Protein AF-A0A2V6Q5E8-F1 (afdb_monomer)

Sequence (120 aa):
MELREPVSELDARFCSEGAKPTRWAEARTTGCNALGEGLDVVIDGETVQVRDEARLRRIAAAYESKYGRDWRFGVGGGAFVHEGARKGAVALVYEVTPTKAFGFRKGGEFSQTRWRFQPR

Mean predicted aligned error: 7.48 Å

Radius of gyration: 17.92 Å; Cα contacts (8 Å, |Δi|>4): 222; chains: 1; bounding box: 37×36×44 Å

Nearest PDB structures (foldseek):
  9gvj-assembly1_A  TM=5.872E-01  e=9.200E+00  Homo sapiens

Structure (mmCIF, N/CA/C/O backbone):
data_AF-A0A2V6Q5E8-F1
#
_entry.id   AF-A0A2V6Q5E8-F1
#
loop_
_atom_site.group_PDB
_atom_site.id
_atom_site.type_symbol
_atom_site.label_atom_id
_atom_site.label_alt_id
_atom_site.label_comp_id
_atom_site.label_asym_id
_atom_site.label_entity_id
_atom_site.label_seq_id
_atom_site.pdbx_PDB_ins_code
_atom_site.Cartn_x
_atom_site.Cartn_y
_atom_site.Cartn_z
_atom_site.occupancy
_atom_site.B_iso_or_equiv
_atom_site.auth_seq_id
_atom_site.auth_comp_id
_atom_site.aut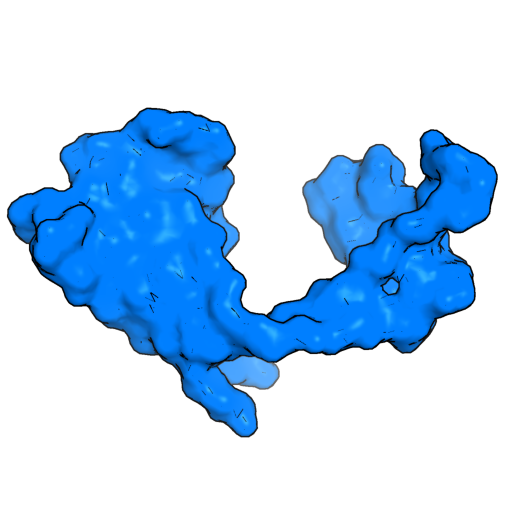h_asym_id
_atom_site.auth_atom_id
_atom_site.pdbx_PDB_model_num
ATOM 1 N N . MET A 1 1 ? 10.635 -13.037 10.677 1.00 42.53 1 MET A N 1
ATOM 2 C CA . MET A 1 1 ? 9.714 -13.507 9.621 1.00 42.53 1 MET A CA 1
ATOM 3 C C . MET A 1 1 ? 10.257 -12.992 8.300 1.00 42.53 1 MET A C 1
ATOM 5 O O . MET A 1 1 ? 10.219 -11.787 8.088 1.00 42.53 1 MET A O 1
ATOM 9 N N . GLU A 1 2 ? 10.859 -13.858 7.485 1.00 43.38 2 GLU A N 1
ATOM 10 C CA . GLU A 1 2 ? 11.426 -13.463 6.189 1.00 43.38 2 GLU A CA 1
ATOM 11 C C . GLU A 1 2 ? 10.312 -13.202 5.173 1.00 43.38 2 GLU A C 1
ATOM 13 O O . GLU A 1 2 ? 9.413 -14.019 4.978 1.00 43.38 2 GLU A O 1
ATOM 18 N N . LEU A 1 3 ? 10.365 -12.035 4.535 1.00 55.53 3 LEU A N 1
ATOM 19 C CA . LEU A 1 3 ? 9.553 -11.719 3.369 1.00 55.53 3 LEU A CA 1
ATOM 20 C C . LEU A 1 3 ? 10.184 -12.435 2.169 1.00 55.53 3 LEU A C 1
ATOM 22 O O . LEU A 1 3 ? 11.308 -12.106 1.796 1.00 55.53 3 LEU A O 1
ATOM 26 N N . ARG A 1 4 ? 9.484 -13.395 1.550 1.00 70.38 4 ARG A N 1
ATOM 27 C CA . ARG A 1 4 ? 9.896 -13.879 0.225 1.00 70.38 4 ARG A CA 1
ATOM 28 C C . ARG A 1 4 ? 9.674 -12.763 -0.788 1.00 70.38 4 ARG A C 1
ATOM 30 O O . ARG A 1 4 ? 8.550 -12.298 -0.970 1.00 70.38 4 ARG A O 1
ATOM 37 N N . GLU A 1 5 ? 10.758 -12.337 -1.423 1.00 78.19 5 GLU A N 1
ATOM 38 C CA . GLU A 1 5 ? 10.718 -11.353 -2.501 1.00 78.19 5 GLU A CA 1
ATOM 39 C C . GLU A 1 5 ? 9.951 -11.934 -3.707 1.00 78.19 5 GLU A C 1
ATOM 41 O O . GLU A 1 5 ? 10.132 -13.110 -4.045 1.00 78.19 5 GLU A O 1
ATOM 46 N N . PRO A 1 6 ? 9.071 -11.152 -4.356 1.00 83.56 6 PRO A N 1
ATOM 47 C CA . PRO A 1 6 ? 8.327 -11.625 -5.512 1.00 83.56 6 PRO A CA 1
ATOM 48 C C . PRO A 1 6 ? 9.238 -11.780 -6.737 1.00 83.56 6 PRO A C 1
ATOM 50 O O . PRO A 1 6 ? 10.218 -11.052 -6.923 1.00 83.56 6 PRO A O 1
ATOM 53 N N . VAL A 1 7 ? 8.876 -12.704 -7.628 1.00 86.50 7 VAL A N 1
ATOM 54 C CA . VAL A 1 7 ? 9.617 -12.932 -8.880 1.00 86.50 7 VAL A CA 1
ATOM 55 C C . VAL A 1 7 ? 9.393 -11.750 -9.816 1.00 86.50 7 VAL A C 1
ATOM 57 O O . VAL A 1 7 ? 8.244 -11.411 -10.080 1.00 86.50 7 VAL A O 1
ATOM 60 N N . SER A 1 8 ? 10.475 -11.142 -10.311 1.00 86.94 8 SER A N 1
ATOM 61 C CA . SER A 1 8 ? 10.440 -9.998 -11.236 1.00 86.94 8 SER A CA 1
ATOM 62 C C . SER A 1 8 ? 10.594 -10.474 -12.681 1.00 86.94 8 SER A C 1
ATOM 64 O O . SER A 1 8 ? 11.571 -11.145 -13.003 1.00 86.94 8 SER A O 1
ATOM 66 N N . GLU A 1 9 ? 9.664 -10.107 -13.556 1.00 88.31 9 GLU A N 1
ATOM 67 C CA . GLU A 1 9 ? 9.668 -10.478 -14.975 1.00 88.31 9 GLU A CA 1
ATOM 68 C C . GLU A 1 9 ? 9.445 -9.258 -15.861 1.00 88.31 9 GLU A C 1
ATOM 70 O O . GLU A 1 9 ? 8.604 -8.416 -15.558 1.00 88.31 9 GLU A O 1
ATOM 75 N N . LEU A 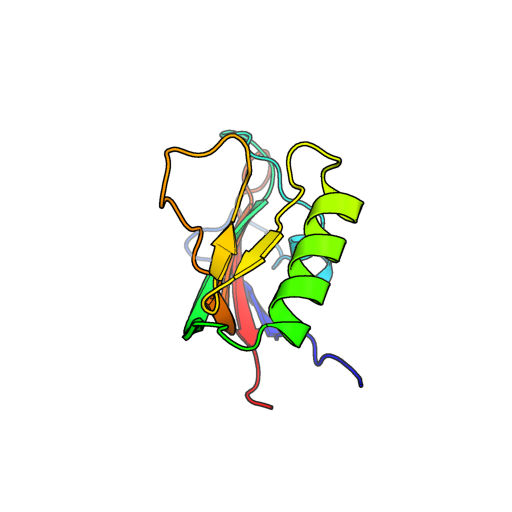1 10 ? 10.173 -9.173 -16.970 1.00 90.25 10 LEU A N 1
ATOM 76 C CA . LEU A 1 10 ? 10.031 -8.100 -17.951 1.00 90.25 10 LEU A CA 1
ATOM 77 C C . LEU A 1 10 ? 8.969 -8.470 -18.995 1.00 90.25 10 LEU A C 1
ATOM 79 O O . LEU A 1 10 ? 8.971 -9.597 -19.491 1.00 90.25 10 LEU A O 1
ATOM 83 N N . ASP A 1 11 ? 8.112 -7.523 -19.379 1.00 85.94 11 ASP A N 1
ATOM 84 C CA . ASP A 1 11 ? 7.283 -7.658 -20.584 1.00 85.94 11 ASP A CA 1
ATOM 85 C C . ASP A 1 11 ? 7.941 -6.924 -21.759 1.00 85.94 11 ASP A C 1
ATOM 87 O O . ASP A 1 11 ? 7.735 -5.728 -21.968 1.00 85.94 11 ASP A O 1
ATOM 91 N N . ALA A 1 12 ? 8.760 -7.648 -22.528 1.00 83.12 12 ALA A N 1
ATOM 92 C CA . ALA A 1 12 ? 9.588 -7.077 -23.592 1.00 83.12 12 ALA A CA 1
ATOM 93 C C . ALA A 1 12 ? 8.795 -6.332 -24.686 1.00 83.12 12 ALA A C 1
ATOM 95 O O . ALA A 1 12 ? 9.363 -5.489 -25.371 1.00 83.12 12 ALA A O 1
ATOM 96 N N .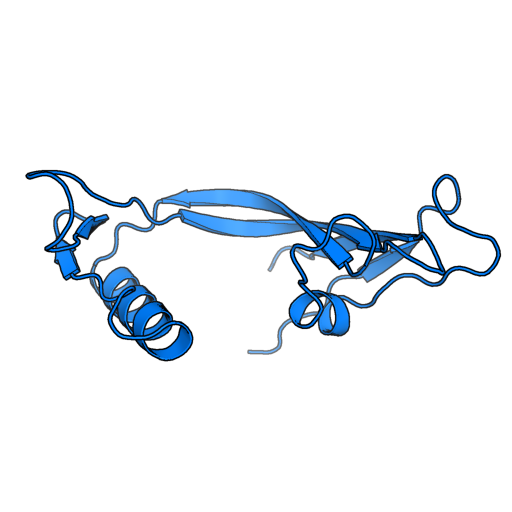 ARG A 1 13 ? 7.486 -6.590 -24.835 1.00 86.06 13 ARG A N 1
ATOM 97 C CA . ARG A 1 13 ? 6.630 -5.921 -25.835 1.00 86.06 13 ARG A CA 1
ATOM 98 C C . ARG A 1 13 ? 6.459 -4.424 -25.576 1.00 86.06 13 ARG A C 1
ATOM 100 O O . ARG A 1 13 ? 6.136 -3.686 -26.499 1.00 86.06 13 ARG A O 1
ATOM 107 N N . PHE A 1 14 ? 6.646 -3.999 -24.328 1.00 80.06 14 PHE A N 1
ATOM 108 C CA . PHE A 1 14 ? 6.439 -2.623 -23.870 1.00 80.06 14 PHE A CA 1
ATOM 109 C C . PHE A 1 14 ? 7.721 -1.986 -23.325 1.00 80.06 14 PHE A C 1
ATOM 111 O O . PHE A 1 14 ? 7.660 -1.012 -22.576 1.00 80.06 14 PHE A O 1
ATOM 118 N N . CYS A 1 15 ? 8.883 -2.556 -23.644 1.00 83.19 15 CYS A N 1
ATOM 119 C CA . CYS A 1 15 ? 10.159 -2.111 -23.102 1.00 83.19 15 CYS A CA 1
ATOM 120 C C . CYS A 1 15 ? 11.082 -1.577 -24.195 1.00 83.19 15 CYS A C 1
ATOM 122 O O . CYS A 1 15 ? 11.072 -2.067 -25.323 1.00 83.19 15 CYS A O 1
ATOM 124 N N . SER A 1 16 ? 11.923 -0.613 -23.826 1.00 85.31 16 SER A N 1
ATOM 125 C CA . SER A 1 16 ? 13.083 -0.220 -24.622 1.00 85.31 16 SER A CA 1
ATOM 126 C C . SER A 1 16 ? 14.030 -1.409 -24.832 1.00 85.31 16 SER A C 1
ATOM 128 O O . SER A 1 16 ? 14.092 -2.335 -24.016 1.00 85.31 16 SER A O 1
ATOM 130 N N . GLU A 1 17 ? 14.792 -1.376 -25.924 1.00 86.25 17 GLU A N 1
ATOM 131 C CA . GLU A 1 17 ? 15.802 -2.394 -26.210 1.00 86.25 17 GLU A CA 1
ATOM 132 C C . GLU A 1 17 ? 16.828 -2.482 -25.065 1.00 86.25 17 GLU A C 1
ATOM 134 O O . GLU A 1 17 ? 17.295 -1.467 -24.554 1.00 86.25 17 GLU A O 1
ATOM 139 N N . GLY A 1 18 ? 17.144 -3.702 -24.619 1.00 85.69 18 GLY A N 1
ATOM 140 C CA . GLY A 1 18 ? 18.091 -3.941 -23.520 1.00 85.69 18 GLY A CA 1
ATOM 141 C C . GLY A 1 18 ? 17.551 -3.701 -22.101 1.00 85.69 18 GLY A C 1
ATOM 142 O O . GLY A 1 18 ? 18.298 -3.896 -21.137 1.00 85.69 18 GLY A O 1
ATOM 143 N N . ALA A 1 19 ? 16.274 -3.333 -21.943 1.00 86.69 19 ALA A N 1
ATOM 144 C CA . ALA A 1 19 ? 15.675 -3.088 -20.634 1.00 86.69 19 ALA A CA 1
ATOM 145 C C . ALA A 1 19 ? 15.763 -4.306 -19.696 1.00 86.69 19 ALA A C 1
ATOM 147 O O . ALA A 1 19 ? 15.644 -5.462 -20.107 1.00 86.69 19 ALA A O 1
ATOM 148 N N . LYS A 1 20 ? 15.916 -4.036 -18.395 1.00 86.69 20 LYS A N 1
ATOM 149 C CA . LYS A 1 20 ? 15.942 -5.052 -17.331 1.00 86.69 20 LYS A CA 1
ATOM 150 C C . LYS A 1 20 ? 14.716 -4.923 -16.421 1.00 86.69 20 LYS A C 1
ATOM 152 O O . LYS A 1 20 ? 14.241 -3.804 -16.204 1.00 86.69 20 LYS A O 1
ATOM 157 N N . PRO A 1 21 ? 14.199 -6.035 -15.862 1.00 85.06 21 PRO A N 1
ATOM 158 C CA . PRO A 1 21 ? 13.111 -5.963 -14.896 1.00 85.06 21 PRO A CA 1
ATOM 159 C C . PRO A 1 21 ? 13.589 -5.240 -13.633 1.00 85.06 21 PRO A C 1
ATOM 161 O O . PRO A 1 21 ? 14.674 -5.519 -13.121 1.00 85.06 21 PRO A O 1
ATOM 164 N N . THR A 1 22 ? 12.768 -4.328 -13.118 1.00 82.12 22 THR A N 1
ATOM 165 C CA . THR A 1 22 ? 13.042 -3.648 -11.846 1.00 82.12 22 THR A CA 1
ATOM 166 C C . THR A 1 22 ? 12.819 -4.632 -10.699 1.00 82.12 22 THR A C 1
ATOM 168 O O . THR A 1 22 ? 11.827 -5.360 -10.678 1.00 82.12 22 THR A O 1
ATOM 171 N N . ARG A 1 23 ? 13.722 -4.697 -9.721 1.00 84.31 23 ARG A N 1
ATOM 172 C CA . ARG A 1 23 ? 13.510 -5.589 -8.569 1.00 84.31 23 ARG A CA 1
ATOM 173 C C . ARG A 1 23 ? 12.478 -4.996 -7.617 1.00 84.31 23 ARG A C 1
ATOM 175 O O . ARG A 1 23 ? 12.383 -3.780 -7.470 1.00 84.31 23 ARG A O 1
ATOM 182 N N . TRP A 1 24 ? 11.747 -5.846 -6.899 1.00 81.69 24 TRP A N 1
ATOM 183 C CA . TRP A 1 24 ? 10.754 -5.379 -5.925 1.00 81.69 24 TRP A CA 1
ATOM 184 C C . TRP A 1 24 ? 11.360 -4.496 -4.826 1.00 81.69 24 TRP A C 1
ATOM 186 O O . TRP A 1 24 ? 10.785 -3.471 -4.463 1.00 81.69 24 TRP A O 1
ATOM 196 N N . ALA A 1 25 ? 12.561 -4.827 -4.344 1.00 80.44 25 ALA A N 1
ATOM 197 C CA . ALA A 1 25 ? 13.276 -3.993 -3.382 1.00 80.44 25 ALA A CA 1
ATOM 198 C C . ALA A 1 25 ? 13.527 -2.557 -3.879 1.00 80.44 25 ALA A C 1
ATOM 200 O O . ALA A 1 25 ? 13.361 -1.623 -3.100 1.00 80.44 25 ALA A O 1
ATOM 201 N N . GLU A 1 26 ? 13.855 -2.386 -5.161 1.00 74.12 26 GLU A N 1
ATOM 202 C CA . GLU A 1 26 ? 14.068 -1.079 -5.798 1.00 74.12 26 GLU A CA 1
ATOM 203 C C . GLU A 1 26 ? 12.741 -0.346 -6.030 1.00 74.12 26 GLU A C 1
ATOM 205 O O . GLU A 1 26 ? 12.648 0.870 -5.865 1.00 74.12 26 GLU A O 1
ATOM 210 N N . ALA A 1 27 ? 11.678 -1.080 -6.368 1.00 74.69 27 ALA A N 1
ATOM 211 C CA . ALA A 1 27 ? 10.363 -0.492 -6.597 1.00 74.69 27 ALA A CA 1
ATOM 212 C C . ALA A 1 27 ? 9.787 0.185 -5.342 1.00 74.69 27 ALA A C 1
ATOM 214 O O . ALA A 1 27 ? 9.134 1.222 -5.430 1.00 74.69 27 ALA A O 1
ATOM 215 N N . ARG A 1 28 ? 10.076 -0.358 -4.154 1.00 74.38 28 ARG A N 1
ATOM 216 C CA . ARG A 1 28 ? 9.593 0.185 -2.873 1.00 74.38 28 ARG A CA 1
ATOM 217 C C . ARG A 1 28 ? 10.159 1.562 -2.515 1.00 74.38 28 ARG A C 1
ATOM 219 O O . ARG A 1 28 ? 9.607 2.215 -1.633 1.00 74.38 28 ARG A O 1
ATOM 226 N N . THR A 1 29 ? 11.253 1.986 -3.144 1.00 67.31 29 THR A N 1
ATOM 227 C CA . THR A 1 29 ? 11.998 3.195 -2.758 1.00 67.31 29 THR A CA 1
ATOM 228 C C . THR A 1 29 ? 12.037 4.272 -3.843 1.00 67.31 29 THR A C 1
ATOM 230 O O . THR A 1 29 ? 12.567 5.349 -3.592 1.00 67.31 29 THR A O 1
ATOM 233 N N . THR A 1 30 ? 11.470 4.019 -5.027 1.00 60.69 30 THR A N 1
ATOM 234 C CA . THR A 1 30 ? 11.661 4.852 -6.234 1.00 60.69 30 THR A CA 1
ATOM 235 C C . THR A 1 30 ? 10.425 5.649 -6.672 1.00 60.69 30 THR A C 1
ATOM 237 O O . THR A 1 30 ? 10.416 6.219 -7.762 1.00 60.69 30 THR A O 1
ATOM 240 N N . GLY A 1 31 ? 9.387 5.726 -5.832 1.00 56.75 31 GLY A N 1
ATOM 241 C CA . GLY A 1 31 ? 8.160 6.461 -6.150 1.00 56.75 31 GLY A CA 1
ATOM 242 C C . GLY A 1 31 ? 8.386 7.974 -6.248 1.00 56.75 31 GLY A C 1
ATOM 243 O O . GLY A 1 31 ? 8.662 8.625 -5.243 1.00 56.75 31 GLY A O 1
ATOM 244 N N . CYS A 1 32 ? 8.222 8.531 -7.449 1.00 63.59 32 CYS A N 1
ATOM 245 C CA . CYS A 1 32 ? 8.140 9.967 -7.720 1.00 63.59 32 CYS A CA 1
ATOM 246 C C . CYS A 1 32 ? 6.850 10.228 -8.513 1.00 63.59 32 CYS A C 1
ATOM 248 O O . CYS A 1 32 ? 6.590 9.531 -9.489 1.00 63.59 32 CYS A O 1
ATOM 250 N N . ASN A 1 33 ? 6.054 11.233 -8.130 1.00 60.25 33 ASN A N 1
ATOM 251 C CA . ASN A 1 33 ? 4.796 11.579 -8.817 1.00 60.25 33 ASN A CA 1
ATOM 252 C C . ASN A 1 33 ? 5.014 12.385 -10.117 1.00 60.25 33 ASN A C 1
ATOM 254 O O . ASN A 1 33 ? 4.083 13.009 -10.627 1.00 60.25 33 ASN A O 1
ATOM 258 N N . ALA A 1 34 ? 6.241 12.428 -10.641 1.00 73.94 34 ALA A N 1
ATOM 259 C CA . ALA A 1 34 ? 6.545 13.113 -11.887 1.00 73.94 34 ALA A CA 1
ATOM 260 C C . ALA A 1 34 ? 5.992 12.334 -13.093 1.00 73.94 34 ALA A C 1
ATOM 262 O O . ALA A 1 34 ? 6.070 11.106 -13.175 1.00 73.94 34 ALA A O 1
ATOM 263 N N . LEU A 1 35 ? 5.437 13.061 -14.066 1.00 64.25 35 LEU A N 1
ATOM 264 C CA . LEU A 1 35 ? 4.857 12.443 -15.261 1.00 64.25 35 LEU A CA 1
ATOM 265 C 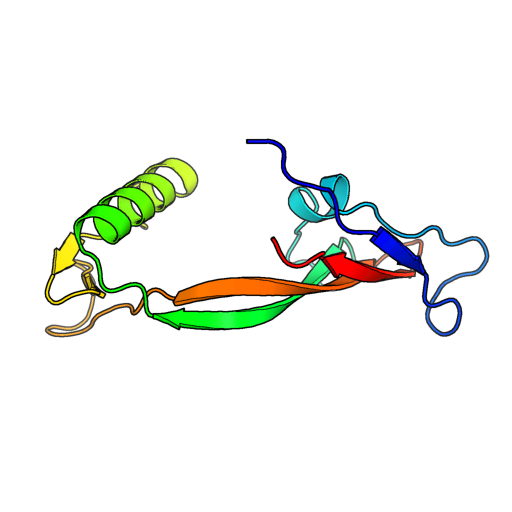C . LEU A 1 35 ? 5.933 11.858 -16.195 1.00 64.25 35 LEU A C 1
ATOM 267 O O . LEU A 1 35 ? 5.691 10.837 -16.828 1.00 64.25 35 LEU A O 1
ATOM 271 N N . GLY A 1 36 ? 7.109 12.490 -16.281 1.00 78.81 36 GLY A N 1
ATOM 272 C CA . GLY A 1 36 ? 8.154 12.148 -17.257 1.00 78.81 36 GLY A CA 1
ATOM 273 C C . GLY A 1 36 ? 9.268 11.224 -16.758 1.00 78.81 36 GLY A C 1
ATOM 274 O O . GLY A 1 36 ? 10.102 10.811 -17.557 1.00 78.81 36 GLY A O 1
ATOM 275 N N . GLU A 1 37 ? 9.310 10.896 -15.468 1.00 82.31 37 GLU A N 1
ATOM 276 C CA . GLU A 1 37 ? 10.413 10.147 -14.858 1.00 82.31 37 GLU A CA 1
ATOM 277 C C . GLU A 1 37 ? 9.939 9.288 -13.680 1.00 82.31 37 GLU A C 1
ATOM 279 O O . GLU A 1 37 ? 8.812 9.422 -13.203 1.00 82.31 37 GLU A O 1
ATOM 284 N N . GLY A 1 38 ? 10.812 8.401 -13.206 1.00 85.00 38 GLY A N 1
ATOM 285 C CA . GLY A 1 38 ? 10.559 7.569 -12.032 1.00 85.00 38 GLY A CA 1
ATOM 286 C C . GLY A 1 38 ? 9.880 6.241 -12.359 1.00 85.00 38 GLY A C 1
ATOM 287 O O . GLY A 1 38 ? 9.929 5.747 -13.488 1.00 85.00 38 GLY A O 1
ATOM 288 N N . LEU A 1 39 ? 9.294 5.627 -11.332 1.00 87.44 39 LEU A N 1
ATOM 289 C CA . LEU A 1 39 ? 8.638 4.328 -11.417 1.00 87.44 39 LEU A CA 1
ATOM 290 C C . LEU A 1 39 ? 7.233 4.418 -10.824 1.00 87.44 39 LEU A C 1
ATOM 292 O O . LEU A 1 39 ? 7.082 4.662 -9.627 1.00 87.44 39 LEU A O 1
ATOM 296 N N . ASP A 1 40 ? 6.226 4.137 -11.647 1.00 88.38 40 ASP A N 1
ATOM 297 C CA . ASP A 1 40 ? 4.865 3.925 -11.158 1.00 88.38 40 ASP A CA 1
ATOM 298 C C . ASP A 1 40 ? 4.682 2.450 -10.805 1.00 88.38 40 ASP A C 1
ATOM 300 O O . ASP A 1 40 ? 5.063 1.570 -11.581 1.00 88.38 40 ASP A O 1
ATOM 304 N N . VAL A 1 41 ? 4.082 2.171 -9.647 1.00 89.25 41 VAL A N 1
ATOM 305 C CA . VAL A 1 41 ? 3.813 0.805 -9.182 1.00 89.25 41 VAL A CA 1
ATOM 306 C C . VAL A 1 41 ? 2.315 0.608 -8.980 1.00 89.25 41 VAL A C 1
ATOM 308 O O . VAL A 1 41 ? 1.675 1.351 -8.239 1.00 89.25 41 VAL A O 1
ATOM 311 N N . VAL A 1 42 ? 1.768 -0.436 -9.600 1.00 90.62 42 VAL A N 1
ATOM 312 C CA . VAL A 1 42 ? 0.395 -0.913 -9.397 1.00 90.62 42 VAL A CA 1
ATOM 313 C C . VAL A 1 42 ? 0.452 -2.216 -8.614 1.00 90.62 42 VAL A C 1
ATOM 315 O O . VAL A 1 42 ? 1.181 -3.124 -9.003 1.00 90.62 42 VAL A O 1
ATOM 318 N N . ILE A 1 43 ? -0.320 -2.331 -7.534 1.00 91.31 43 ILE A N 1
ATOM 319 C CA . ILE A 1 43 ? -0.428 -3.552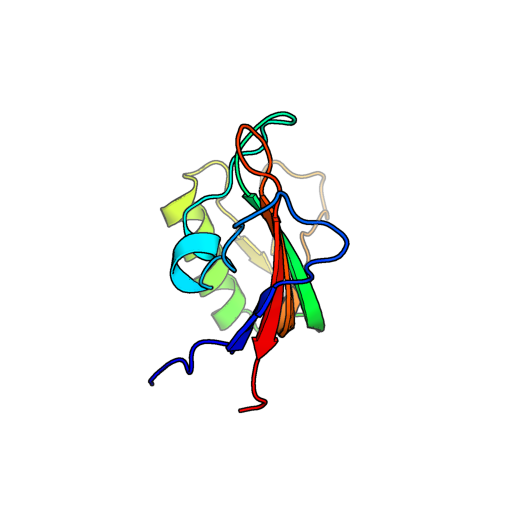 -6.725 1.00 91.31 43 ILE A CA 1
ATOM 320 C C . ILE A 1 43 ? -1.846 -4.106 -6.862 1.00 91.31 43 ILE A C 1
ATOM 322 O O . ILE A 1 43 ? -2.815 -3.373 -6.695 1.00 91.31 43 ILE A O 1
ATOM 326 N N . ASP A 1 44 ? -1.941 -5.400 -7.150 1.00 92.12 44 ASP A N 1
ATOM 327 C CA . ASP A 1 44 ? -3.176 -6.168 -7.297 1.00 92.12 44 ASP A CA 1
ATOM 328 C C . ASP A 1 44 ? -3.218 -7.278 -6.232 1.00 92.12 44 ASP A C 1
ATOM 330 O O . ASP A 1 44 ? -2.228 -7.983 -5.987 1.00 92.12 44 ASP A O 1
ATOM 334 N N . GLY A 1 45 ? -4.354 -7.412 -5.554 1.00 91.81 45 GLY A N 1
ATOM 335 C CA . GLY A 1 45 ? -4.496 -8.264 -4.383 1.00 91.81 45 GLY A CA 1
ATOM 336 C C . GLY A 1 45 ? -5.880 -8.211 -3.750 1.00 91.81 45 GLY A C 1
ATOM 337 O O . GLY A 1 45 ? -6.664 -7.295 -3.995 1.00 91.81 45 GLY A O 1
ATOM 338 N N . GLU A 1 46 ? -6.165 -9.199 -2.905 1.00 93.44 46 GLU A N 1
ATOM 339 C CA . GLU A 1 46 ? -7.383 -9.210 -2.098 1.00 93.44 46 GLU A CA 1
ATOM 340 C C . GLU A 1 46 ? -7.349 -8.063 -1.087 1.00 93.44 46 GLU A C 1
ATOM 342 O O . GLU A 1 46 ? -6.298 -7.767 -0.513 1.00 93.44 46 GLU A O 1
ATOM 347 N N . THR A 1 47 ? -8.498 -7.423 -0.862 1.00 93.12 47 THR A N 1
ATOM 348 C CA . THR A 1 47 ? -8.610 -6.295 0.065 1.00 93.12 47 THR A CA 1
ATOM 349 C C . THR A 1 47 ? -9.604 -6.589 1.175 1.00 93.12 47 THR A C 1
ATOM 351 O O . THR A 1 47 ? -10.726 -7.021 0.923 1.00 93.12 47 THR A O 1
ATOM 354 N N . VAL A 1 48 ? -9.198 -6.333 2.418 1.00 95.94 48 VAL A N 1
ATOM 355 C CA . VAL A 1 48 ? -10.045 -6.513 3.602 1.00 95.94 48 VAL A CA 1
ATOM 356 C C . VAL A 1 48 ? -10.025 -5.235 4.424 1.00 95.94 48 VAL A C 1
ATOM 358 O O . VAL A 1 48 ? -8.969 -4.642 4.656 1.00 95.94 48 VAL A O 1
ATOM 361 N N . GLN A 1 49 ? -11.197 -4.793 4.879 1.00 97.50 49 GLN A N 1
ATOM 362 C CA . GLN A 1 49 ? -11.276 -3.637 5.762 1.00 97.50 49 GLN A CA 1
ATOM 363 C C . GLN A 1 49 ? -10.675 -3.979 7.131 1.00 97.50 49 GLN A C 1
ATOM 365 O O . GLN A 1 49 ? -11.122 -4.898 7.818 1.00 97.50 49 GLN A O 1
ATOM 370 N N . VAL A 1 50 ? -9.707 -3.181 7.573 1.00 97.94 50 VAL A N 1
ATOM 371 C CA . VAL A 1 50 ? -9.162 -3.263 8.924 1.00 97.94 50 VAL A CA 1
ATOM 372 C C . VAL A 1 50 ? -10.091 -2.512 9.870 1.00 97.94 50 VAL A C 1
ATOM 374 O O . VAL A 1 50 ? -10.218 -1.294 9.787 1.00 97.94 50 VAL A O 1
ATOM 377 N N . ARG A 1 51 ? -10.731 -3.246 10.784 1.00 98.00 51 ARG A N 1
ATOM 378 C CA . ARG A 1 51 ? -11.630 -2.679 11.806 1.00 98.00 51 ARG A CA 1
ATOM 379 C C . ARG A 1 51 ? -11.116 -2.838 13.237 1.00 98.00 51 ARG A C 1
ATOM 381 O O . ARG A 1 51 ? -11.630 -2.183 14.136 1.00 98.00 51 ARG A O 1
ATOM 388 N N . ASP A 1 52 ? -10.109 -3.690 13.448 1.00 98.31 52 ASP A N 1
ATOM 389 C CA . ASP A 1 52 ? -9.481 -3.890 14.756 1.00 98.31 52 ASP A CA 1
ATOM 390 C C . ASP A 1 52 ? -8.819 -2.595 15.240 1.00 98.31 52 ASP A C 1
ATOM 392 O O . ASP A 1 52 ? -7.854 -2.109 14.644 1.00 98.31 52 ASP A O 1
ATOM 396 N N . GLU A 1 53 ? -9.327 -2.024 16.331 1.00 98.25 53 GLU A N 1
ATOM 397 C CA . GLU A 1 53 ? -8.879 -0.707 16.773 1.00 98.25 53 GLU A CA 1
ATOM 398 C C . GLU A 1 53 ? -7.435 -0.705 17.281 1.00 98.25 53 GLU A C 1
ATOM 400 O O . GLU A 1 53 ? -6.734 0.298 17.147 1.00 98.25 53 GLU A O 1
ATOM 405 N N . ALA A 1 54 ? -6.953 -1.814 17.851 1.00 98.31 54 ALA A N 1
ATOM 406 C CA . ALA A 1 54 ? -5.562 -1.915 18.282 1.00 98.31 54 ALA A CA 1
ATOM 407 C C . ALA A 1 54 ? -4.610 -1.846 17.078 1.00 98.31 54 ALA A C 1
ATOM 409 O O . ALA A 1 54 ? -3.602 -1.134 17.112 1.00 98.31 54 ALA A O 1
ATOM 410 N N . ARG A 1 55 ? -4.943 -2.540 15.987 1.00 98.31 55 ARG A N 1
ATOM 411 C CA . ARG A 1 55 ? -4.223 -2.475 14.716 1.00 98.31 55 ARG A CA 1
ATOM 412 C C . ARG A 1 55 ? -4.331 -1.100 14.072 1.00 98.31 55 ARG A C 1
ATOM 414 O O . ARG A 1 55 ? -3.308 -0.578 13.638 1.00 98.31 55 ARG A O 1
ATOM 421 N N . LEU A 1 56 ? -5.514 -0.491 14.068 1.00 98.56 56 LEU A N 1
ATOM 422 C CA . LEU A 1 56 ? -5.707 0.868 13.560 1.00 98.56 56 LEU A CA 1
ATOM 423 C C . LEU A 1 56 ? -4.829 1.880 14.306 1.00 98.56 56 LEU A C 1
ATOM 425 O O . LEU A 1 56 ? -4.146 2.666 13.658 1.00 98.56 56 LEU A O 1
ATOM 429 N N . ARG A 1 57 ? -4.740 1.815 15.642 1.00 98.44 57 ARG A N 1
ATOM 430 C CA . ARG A 1 57 ? -3.862 2.712 16.422 1.00 98.44 57 ARG A CA 1
ATOM 431 C C . ARG A 1 57 ? -2.390 2.570 16.029 1.00 98.44 57 ARG A C 1
ATOM 433 O O . ARG A 1 57 ? -1.693 3.574 15.914 1.00 98.44 57 ARG A O 1
ATOM 440 N N . ARG A 1 58 ? -1.920 1.344 15.758 1.00 98.38 58 ARG A N 1
ATOM 441 C CA . ARG A 1 58 ? -0.551 1.116 15.256 1.00 98.38 58 ARG A CA 1
ATOM 442 C C . ARG A 1 58 ? -0.334 1.723 13.869 1.00 98.38 58 ARG A C 1
ATOM 444 O O . ARG A 1 58 ? 0.712 2.316 13.630 1.00 98.38 58 ARG A O 1
ATOM 451 N N . ILE A 1 59 ? -1.308 1.594 12.966 1.00 97.94 59 ILE A N 1
ATOM 452 C CA . ILE A 1 59 ? -1.224 2.171 11.615 1.00 97.94 59 ILE A CA 1
ATOM 453 C C . ILE A 1 59 ? -1.251 3.706 11.684 1.00 97.94 59 ILE A C 1
ATOM 455 O O . ILE A 1 59 ? -0.438 4.348 11.026 1.00 97.94 59 ILE A O 1
ATOM 459 N N . ALA A 1 60 ? -2.119 4.292 12.515 1.00 97.44 60 ALA A N 1
ATOM 460 C CA . ALA A 1 60 ? -2.194 5.739 12.717 1.00 97.44 60 ALA A CA 1
ATOM 461 C C . ALA A 1 60 ? -0.863 6.306 13.239 1.00 97.44 60 ALA A C 1
ATOM 463 O O . ALA A 1 60 ? -0.354 7.282 12.692 1.00 97.44 60 ALA A O 1
ATOM 464 N N . ALA A 1 61 ? -0.246 5.640 14.222 1.00 97.69 61 ALA A N 1
ATOM 465 C CA . ALA A 1 61 ? 1.075 6.017 14.722 1.00 97.69 61 ALA A CA 1
ATOM 466 C C . ALA A 1 61 ? 2.164 5.926 13.636 1.00 97.69 61 ALA A C 1
ATOM 468 O O . ALA A 1 61 ? 3.032 6.792 13.554 1.00 97.69 61 ALA A O 1
ATOM 469 N N . ALA A 1 62 ? 2.112 4.907 12.770 1.00 97.50 62 ALA A N 1
ATOM 470 C CA . ALA A 1 62 ? 3.048 4.780 11.653 1.00 97.50 62 ALA A CA 1
ATOM 471 C C . ALA A 1 62 ? 2.873 5.897 10.608 1.00 97.50 62 ALA A C 1
ATOM 473 O O . ALA A 1 62 ? 3.862 6.373 10.052 1.00 97.50 62 ALA A O 1
ATOM 474 N N . TYR A 1 63 ? 1.636 6.333 10.353 1.00 95.69 63 TYR A N 1
ATOM 475 C CA . TYR A 1 63 ? 1.341 7.451 9.454 1.00 95.69 63 TYR A CA 1
ATOM 476 C C . TYR A 1 63 ? 1.883 8.768 10.011 1.00 95.69 63 TYR A C 1
ATOM 478 O O . TYR A 1 63 ? 2.631 9.450 9.313 1.00 95.69 63 TYR A O 1
ATOM 486 N N . GLU A 1 64 ? 1.583 9.084 11.274 1.00 95.75 64 GLU A N 1
ATOM 487 C CA . GLU A 1 64 ? 2.096 10.290 11.935 1.00 95.75 64 GLU A CA 1
ATOM 488 C C . GLU A 1 64 ? 3.631 10.283 11.997 1.00 95.75 64 GLU A C 1
ATOM 490 O O . GLU A 1 64 ? 4.269 11.285 11.683 1.00 95.75 64 GLU A O 1
ATOM 495 N N . SER A 1 65 ? 4.249 9.138 12.310 1.00 96.38 65 SER A N 1
ATOM 496 C CA . SER A 1 65 ? 5.712 9.013 12.321 1.00 96.38 65 SER A CA 1
ATOM 497 C C . SER A 1 65 ? 6.346 9.243 10.949 1.00 96.38 65 SER A C 1
ATOM 499 O O . SER A 1 65 ? 7.485 9.703 10.889 1.00 96.38 65 SER A O 1
ATOM 501 N N . LYS A 1 66 ? 5.663 8.878 9.857 1.00 92.81 66 LYS A N 1
ATOM 502 C CA . LYS A 1 66 ? 6.204 8.988 8.497 1.00 92.81 66 LYS A CA 1
ATOM 503 C C . LYS A 1 66 ? 5.957 10.361 7.877 1.00 92.81 66 LYS A C 1
ATOM 505 O O . LYS A 1 66 ? 6.827 10.867 7.175 1.00 92.81 66 LYS A O 1
ATOM 510 N N . TYR A 1 67 ? 4.775 10.929 8.093 1.00 92.50 67 TYR A N 1
ATOM 511 C CA . TYR A 1 67 ? 4.304 12.113 7.371 1.00 92.50 67 TYR A CA 1
ATOM 512 C C . TYR A 1 67 ? 4.081 13.339 8.267 1.00 92.50 67 TYR A C 1
ATOM 514 O O . TYR A 1 67 ? 3.783 14.416 7.759 1.00 92.50 67 TYR A O 1
ATOM 522 N N . GLY A 1 68 ? 4.248 13.204 9.583 1.00 93.62 68 GLY A N 1
ATOM 523 C CA . GLY A 1 68 ? 4.095 14.290 10.545 1.00 93.62 68 GLY A CA 1
ATOM 524 C C . GLY A 1 68 ? 2.666 14.467 11.065 1.00 93.62 68 GLY A C 1
ATOM 525 O O . GLY A 1 68 ? 1.765 13.669 10.800 1.00 93.62 68 GLY A O 1
ATOM 526 N N . ARG A 1 69 ? 2.472 15.540 11.842 1.00 93.44 69 ARG A N 1
ATOM 527 C CA . ARG A 1 69 ? 1.247 15.791 12.624 1.00 93.44 69 ARG A CA 1
ATOM 528 C C . ARG A 1 69 ? -0.014 15.976 11.782 1.00 93.44 69 ARG A C 1
ATOM 530 O O . ARG A 1 69 ? -1.092 15.657 12.269 1.00 93.44 69 ARG A O 1
ATOM 537 N N . ASP A 1 70 ? 0.116 16.422 10.535 1.00 90.56 70 ASP A N 1
ATOM 538 C CA . ASP A 1 70 ? -1.021 16.568 9.613 1.00 90.56 70 ASP A CA 1
ATOM 539 C C . ASP A 1 70 ? -1.653 15.216 9.234 1.00 90.56 70 ASP A C 1
ATOM 541 O O . ASP A 1 70 ? -2.776 15.164 8.744 1.00 90.56 70 ASP A O 1
ATOM 545 N N . TRP A 1 71 ? -0.948 14.107 9.488 1.00 93.00 71 TRP A N 1
ATOM 546 C CA . TRP A 1 71 ? -1.424 12.736 9.282 1.00 93.00 71 TRP A CA 1
ATOM 547 C C . TRP A 1 71 ? -1.756 12.018 10.599 1.00 93.00 71 TRP A C 1
ATOM 549 O O . TRP A 1 71 ? -1.780 10.785 10.659 1.00 93.00 71 TRP A O 1
ATOM 559 N N . ARG A 1 72 ? -2.015 12.776 11.670 1.00 94.88 72 ARG A N 1
ATOM 560 C CA . ARG A 1 72 ? -2.429 12.235 12.966 1.00 94.88 72 ARG A CA 1
ATOM 561 C C . ARG A 1 72 ? -3.906 11.849 12.948 1.00 94.88 72 ARG A C 1
ATOM 563 O O . ARG A 1 72 ? -4.785 12.704 12.916 1.00 94.88 72 ARG A O 1
ATOM 570 N N . PHE A 1 73 ? -4.183 10.554 13.063 1.00 96.38 73 PHE A N 1
ATOM 571 C CA . PHE A 1 73 ? -5.545 10.034 13.181 1.00 96.38 73 PHE A CA 1
ATOM 572 C C . PHE A 1 73 ? -5.838 9.530 14.593 1.00 96.38 73 PHE A C 1
ATOM 574 O O . PHE A 1 73 ? -5.043 8.809 15.198 1.00 96.38 73 PHE A O 1
ATOM 581 N N . GLY A 1 74 ? -7.026 9.857 15.093 1.00 96.56 74 GLY A N 1
ATOM 582 C CA . GLY A 1 74 ? -7.669 9.082 16.146 1.00 96.56 74 GLY A CA 1
ATOM 583 C C . GLY A 1 74 ? -8.299 7.808 15.578 1.00 96.56 74 GLY A C 1
ATOM 584 O O . GLY A 1 74 ? -8.381 7.613 14.364 1.00 96.56 74 GLY A O 1
ATOM 585 N N . VAL A 1 75 ? -8.793 6.943 16.462 1.00 97.44 75 VAL A N 1
ATOM 586 C CA . VAL A 1 75 ? -9.494 5.706 16.091 1.00 97.44 75 VAL A CA 1
ATOM 587 C C . VAL A 1 75 ? -10.821 5.638 16.832 1.00 97.44 75 VAL A C 1
ATOM 589 O O . VAL A 1 75 ? -10.850 5.845 18.044 1.00 97.44 75 VAL A O 1
ATOM 592 N N . GLY A 1 76 ? -11.895 5.317 16.113 1.00 96.00 76 GLY A N 1
ATOM 593 C CA . GLY A 1 76 ? -13.204 5.056 16.705 1.00 96.00 76 GLY A CA 1
ATOM 594 C C . GLY A 1 76 ? -14.150 4.375 15.722 1.00 96.00 76 GLY A C 1
ATOM 595 O O . GLY A 1 76 ? -14.117 4.649 14.522 1.00 96.00 76 GLY A O 1
ATOM 596 N N . GLY A 1 77 ? -14.976 3.452 16.217 1.00 95.38 77 GLY A N 1
ATOM 597 C CA . GLY A 1 77 ? -15.967 2.746 15.394 1.00 95.38 77 GLY A CA 1
ATOM 598 C C . GLY A 1 77 ? -15.347 1.841 14.320 1.00 95.38 77 GLY A C 1
ATOM 599 O O . GLY A 1 77 ? -15.996 1.532 13.318 1.00 95.38 77 GLY A O 1
ATOM 600 N N . GLY A 1 78 ? -14.089 1.430 14.510 1.00 97.00 78 GLY A N 1
ATOM 601 C CA . GLY A 1 78 ? -13.333 0.643 13.531 1.00 97.00 78 GLY A CA 1
ATOM 602 C C . GLY A 1 78 ? -12.867 1.434 12.302 1.00 97.00 78 GLY A C 1
ATOM 603 O O . GLY A 1 78 ? -12.721 0.850 11.229 1.00 97.00 78 GLY A O 1
ATOM 604 N N . ALA A 1 79 ? -12.654 2.745 12.437 1.00 97.38 79 ALA A N 1
ATOM 605 C CA . ALA A 1 79 ? -12.126 3.611 11.385 1.00 97.38 79 ALA A CA 1
ATOM 606 C C . ALA A 1 79 ? -11.192 4.696 11.951 1.00 97.38 79 ALA A C 1
ATOM 608 O O . ALA A 1 79 ? -11.111 4.900 13.166 1.00 97.38 79 ALA A O 1
ATOM 609 N N . PHE A 1 80 ? -10.485 5.396 11.062 1.00 97.62 80 PHE A N 1
ATOM 610 C CA . PHE A 1 80 ? -9.744 6.605 11.409 1.00 97.62 80 PHE A CA 1
ATOM 611 C C . PHE A 1 80 ? -10.679 7.804 11.524 1.00 97.62 80 PHE A C 1
ATOM 613 O O . PHE A 1 80 ? -11.57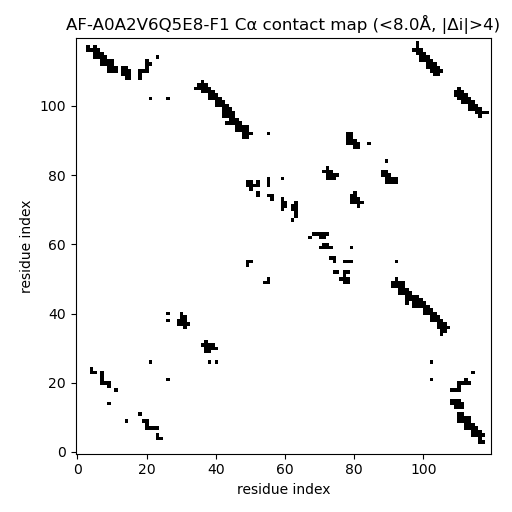0 7.999 10.695 1.00 97.62 80 PHE A O 1
ATOM 620 N N . VAL A 1 81 ? -10.423 8.634 12.530 1.00 96.62 81 VAL A N 1
ATOM 621 C CA . VAL A 1 81 ? -11.074 9.930 12.735 1.00 96.62 81 VAL A CA 1
ATOM 6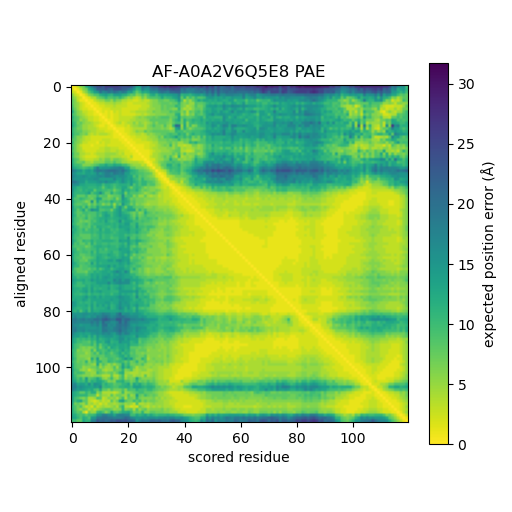22 C C . VAL A 1 81 ? -10.013 11.023 12.746 1.00 96.62 81 VAL A C 1
ATOM 624 O O . VAL A 1 81 ? -8.912 10.819 13.255 1.00 96.62 81 VAL A O 1
ATOM 627 N N . HIS A 1 82 ? -10.326 12.182 12.179 1.00 92.44 82 HIS A N 1
ATOM 628 C CA . HIS A 1 82 ? -9.406 13.315 12.115 1.00 92.44 82 HIS A CA 1
ATOM 629 C C . HIS A 1 82 ? -10.122 14.575 12.599 1.00 92.44 82 HIS A C 1
ATOM 631 O O . HIS A 1 82 ? -11.219 14.869 12.127 1.00 92.44 82 HIS A O 1
ATOM 637 N N . GLU A 1 83 ? -9.516 15.324 13.523 1.00 85.12 83 GLU A N 1
ATOM 638 C CA . GLU A 1 83 ? -10.154 16.490 14.159 1.00 85.12 83 GLU A CA 1
ATOM 639 C C . GLU A 1 83 ? -10.515 17.590 13.151 1.00 85.12 83 GLU A C 1
ATOM 641 O O . GLU A 1 83 ? -11.557 18.225 13.274 1.00 85.12 83 GLU A O 1
ATOM 646 N N . GLY A 1 84 ? -9.699 17.770 12.107 1.00 83.88 84 GLY A N 1
ATOM 647 C CA . GLY A 1 84 ? -9.964 18.726 11.025 1.00 83.88 84 GLY A CA 1
ATOM 648 C C . GLY A 1 84 ? -10.964 18.252 9.960 1.00 83.88 84 GLY A C 1
ATOM 649 O O . GLY A 1 84 ? -11.203 18.973 8.993 1.00 83.88 84 GLY A O 1
ATOM 650 N N . ALA A 1 85 ? -11.513 17.037 10.070 1.00 86.56 85 ALA A N 1
ATOM 651 C CA . ALA A 1 85 ? -12.483 16.531 9.101 1.00 86.56 85 ALA A CA 1
ATOM 652 C C . ALA A 1 85 ? -13.904 17.045 9.392 1.00 86.56 85 ALA A C 1
ATOM 654 O O . ALA A 1 85 ? -14.236 17.456 10.504 1.00 86.56 85 ALA A O 1
ATOM 655 N N . ARG A 1 86 ? -14.785 16.990 8.382 1.00 89.25 86 ARG A N 1
ATOM 656 C CA . ARG A 1 86 ? -16.218 17.271 8.575 1.00 89.25 86 ARG A CA 1
ATOM 657 C C . ARG A 1 86 ? -16.778 16.388 9.695 1.00 89.25 86 ARG A C 1
ATOM 659 O O . ARG A 1 86 ? -16.414 15.220 9.801 1.00 89.25 86 ARG A O 1
ATOM 666 N N . LYS A 1 87 ? -17.692 16.921 10.512 1.00 87.88 87 LYS A N 1
ATOM 667 C CA . LYS A 1 87 ? -18.298 16.171 11.625 1.00 87.88 87 LYS A CA 1
ATOM 668 C C . LYS A 1 87 ? -18.877 14.839 11.131 1.00 87.88 87 LYS A C 1
ATOM 670 O O . LYS A 1 87 ? -19.671 14.822 10.195 1.00 87.88 87 LYS A O 1
ATOM 675 N N . GLY A 1 88 ? -18.478 13.743 11.774 1.00 85.31 88 GLY A N 1
ATOM 676 C CA . GLY A 1 88 ? -18.897 12.385 11.408 1.00 85.31 88 GLY A CA 1
ATOM 677 C C . GLY A 1 88 ? -18.152 11.772 10.216 1.00 85.31 88 GLY A C 1
ATOM 678 O O . GLY A 1 88 ? -18.424 10.625 9.876 1.00 85.31 88 GLY A O 1
ATOM 679 N N . ALA A 1 89 ? -17.211 12.487 9.590 1.00 90.88 89 ALA A N 1
ATOM 680 C CA . ALA A 1 89 ? -16.358 11.916 8.558 1.00 90.88 89 ALA A CA 1
ATOM 681 C C . ALA A 1 89 ? -15.347 10.942 9.171 1.00 90.88 89 ALA A C 1
ATOM 683 O O . ALA A 1 89 ? -14.721 11.222 10.196 1.00 90.88 89 ALA A O 1
ATOM 684 N N . VAL A 1 90 ? -15.175 9.808 8.500 1.00 95.06 90 VAL A N 1
ATOM 685 C CA . VAL A 1 90 ? -14.220 8.764 8.866 1.00 95.06 90 VAL A CA 1
ATOM 686 C C . VAL A 1 90 ? -13.393 8.377 7.648 1.00 95.06 90 VAL A C 1
ATOM 688 O O . VAL A 1 90 ? -13.881 8.436 6.518 1.00 95.06 90 VAL A O 1
ATOM 691 N N . ALA A 1 91 ? -12.155 7.951 7.875 1.00 94.50 91 ALA A N 1
ATOM 692 C CA . ALA A 1 91 ? -11.325 7.319 6.859 1.00 94.50 91 ALA A CA 1
ATOM 693 C C . ALA A 1 91 ? -11.274 5.808 7.118 1.00 94.50 91 ALA A C 1
ATOM 695 O O . ALA A 1 91 ? -10.864 5.348 8.186 1.00 94.50 91 ALA A O 1
ATOM 696 N N . LEU A 1 92 ? -11.738 5.025 6.144 1.00 96.69 92 LEU A N 1
ATOM 697 C CA . LEU A 1 92 ? -11.690 3.568 6.215 1.00 96.69 92 LEU A CA 1
ATOM 698 C C . LEU A 1 92 ? -10.287 3.088 5.843 1.00 96.69 92 LEU A C 1
ATOM 700 O O . LEU A 1 92 ? -9.693 3.580 4.885 1.00 96.69 92 LEU A O 1
ATOM 704 N N . VAL A 1 93 ? -9.774 2.109 6.583 1.00 96.94 93 VAL A N 1
ATOM 705 C CA . VAL A 1 93 ? -8.454 1.525 6.333 1.00 96.94 93 VAL A CA 1
ATOM 706 C C . VAL A 1 93 ? -8.636 0.131 5.756 1.00 96.94 93 VAL A C 1
ATOM 708 O O . VAL A 1 93 ? -9.359 -0.688 6.322 1.00 96.94 93 VAL A O 1
ATOM 711 N N . TYR A 1 94 ? -7.964 -0.139 4.643 1.00 95.75 94 TYR A N 1
ATOM 712 C CA . TYR A 1 94 ? -7.958 -1.445 3.995 1.00 95.75 94 TYR A CA 1
ATOM 713 C C . TYR A 1 94 ? -6.547 -2.019 3.991 1.00 95.75 94 TYR A C 1
ATOM 715 O O . TYR A 1 94 ? -5.567 -1.305 3.779 1.00 95.75 94 TYR A O 1
ATOM 723 N N . GLU A 1 95 ? -6.457 -3.320 4.230 1.00 94.81 95 GLU A N 1
ATOM 724 C CA . GLU A 1 95 ? -5.263 -4.110 3.978 1.00 94.81 95 GLU A CA 1
ATOM 725 C C . GLU A 1 95 ? -5.392 -4.769 2.611 1.00 94.81 95 GLU A C 1
ATOM 727 O O . GLU A 1 95 ? -6.427 -5.359 2.308 1.00 94.81 95 GLU A O 1
ATOM 732 N N . VAL A 1 96 ? -4.329 -4.685 1.814 1.00 92.94 96 VAL A N 1
ATOM 733 C CA . VAL A 1 96 ? -4.198 -5.408 0.549 1.00 92.94 96 VAL A CA 1
ATOM 734 C C . VAL A 1 96 ? -3.228 -6.560 0.772 1.00 92.94 96 VAL A C 1
ATOM 736 O O . VAL A 1 96 ? -2.105 -6.321 1.213 1.00 92.94 96 VAL A O 1
ATOM 739 N N . THR A 1 97 ? -3.633 -7.785 0.440 1.00 93.19 97 THR A N 1
ATOM 740 C CA . THR A 1 97 ? -2.736 -8.945 0.356 1.00 93.19 97 THR A CA 1
ATOM 741 C C . THR A 1 97 ? -2.255 -9.069 -1.091 1.00 93.19 97 THR A C 1
ATOM 743 O O . THR A 1 97 ? -3.027 -9.517 -1.942 1.00 93.19 97 THR A O 1
ATOM 746 N N . PRO A 1 98 ? -1.014 -8.650 -1.418 1.00 91.88 98 PRO A N 1
ATOM 747 C CA . PRO A 1 98 ? -0.557 -8.589 -2.802 1.00 91.88 98 PRO A CA 1
ATOM 748 C C . PRO A 1 98 ? -0.438 -9.986 -3.407 1.00 91.88 98 PRO A C 1
ATOM 750 O O . PRO A 1 98 ? 0.188 -10.868 -2.822 1.00 91.88 98 PRO A O 1
ATOM 753 N N . THR A 1 99 ? -0.976 -10.166 -4.609 1.00 92.94 99 THR A N 1
ATOM 754 C CA . THR A 1 99 ? -0.766 -11.374 -5.428 1.00 92.94 99 THR A CA 1
ATOM 755 C C . THR A 1 99 ? 0.068 -11.057 -6.665 1.00 92.94 99 THR A C 1
ATOM 757 O O . THR A 1 99 ? 0.865 -11.878 -7.134 1.00 92.94 99 THR A O 1
ATOM 760 N N . LYS A 1 100 ? -0.042 -9.823 -7.164 1.00 93.25 100 LYS A N 1
ATOM 761 C CA . LYS A 1 100 ? 0.671 -9.338 -8.341 1.00 93.25 100 LYS A CA 1
ATOM 762 C C . LYS A 1 100 ? 0.984 -7.854 -8.199 1.00 93.25 100 LYS A C 1
ATOM 764 O O . LYS A 1 100 ? 0.260 -7.117 -7.542 1.00 93.25 100 LYS A O 1
ATOM 769 N N . ALA A 1 101 ? 2.054 -7.405 -8.837 1.00 94.25 101 ALA A N 1
ATOM 770 C CA . ALA A 1 101 ? 2.286 -5.984 -9.046 1.00 94.25 101 ALA A CA 1
ATOM 771 C C . ALA A 1 101 ? 2.863 -5.728 -10.440 1.00 94.25 101 ALA A C 1
ATOM 773 O O . ALA A 1 101 ? 3.428 -6.628 -11.063 1.00 94.25 101 ALA A O 1
ATOM 774 N N . PHE A 1 102 ? 2.728 -4.497 -10.912 1.00 92.31 102 PHE A N 1
ATOM 775 C CA . PHE A 1 102 ? 3.321 -4.014 -12.150 1.00 92.31 102 PHE A CA 1
ATOM 776 C C . PHE A 1 102 ? 4.106 -2.739 -11.885 1.00 92.31 102 PHE A C 1
ATOM 778 O O . PHE A 1 102 ? 3.674 -1.908 -11.092 1.00 92.31 102 PHE A O 1
ATOM 785 N N . GLY A 1 103 ? 5.254 -2.596 -12.534 1.00 91.69 103 GLY A N 1
ATOM 786 C CA . GLY A 1 103 ? 6.117 -1.427 -12.460 1.00 91.69 103 GLY A CA 1
ATOM 787 C C . GLY A 1 103 ? 6.309 -0.839 -13.843 1.00 91.69 103 GLY A C 1
ATOM 788 O O . GLY A 1 103 ? 6.641 -1.584 -14.763 1.00 91.69 103 GLY A O 1
ATOM 789 N N . PHE A 1 104 ? 6.124 0.468 -13.978 1.00 89.56 104 PHE A N 1
ATOM 790 C CA . PHE A 1 104 ? 6.265 1.203 -15.231 1.00 89.56 104 PHE A CA 1
ATOM 791 C C . PHE A 1 104 ? 7.348 2.262 -15.058 1.00 89.56 104 PHE A C 1
ATOM 793 O O . PHE A 1 104 ? 7.125 3.297 -14.426 1.00 89.56 104 PHE A O 1
ATOM 800 N N . ARG A 1 105 ? 8.552 1.971 -15.557 1.00 89.50 105 ARG A N 1
ATOM 801 C CA . ARG A 1 105 ? 9.660 2.926 -15.549 1.00 89.50 105 ARG A CA 1
ATOM 802 C C . ARG A 1 105 ? 9.450 3.939 -16.665 1.00 89.50 105 ARG A C 1
ATOM 804 O O . ARG A 1 105 ? 9.156 3.556 -17.797 1.00 89.50 105 ARG A O 1
ATOM 811 N N . LYS A 1 106 ? 9.616 5.214 -16.328 1.00 85.62 106 LYS A N 1
ATOM 812 C CA . LYS A 1 106 ? 9.473 6.363 -17.227 1.00 85.62 106 LYS A CA 1
ATOM 813 C C . LYS A 1 106 ? 10.788 7.143 -17.275 1.00 85.62 106 LYS A C 1
ATOM 815 O O . LYS A 1 106 ? 11.530 7.162 -16.289 1.00 85.62 106 LYS A O 1
ATOM 820 N N . GLY A 1 107 ? 11.061 7.802 -18.399 1.00 85.31 107 GLY A N 1
ATOM 821 C CA . GLY A 1 107 ? 12.251 8.634 -18.601 1.00 85.31 107 GLY A CA 1
ATOM 822 C C . GLY A 1 107 ? 13.144 8.097 -19.716 1.00 85.31 107 GLY A C 1
ATOM 823 O O . GLY A 1 107 ? 12.653 7.781 -20.793 1.00 85.31 107 GLY A O 1
ATOM 824 N N . GLY A 1 108 ? 14.455 8.012 -19.470 1.00 81.38 108 GLY A N 1
ATOM 825 C CA . GLY A 1 108 ? 15.433 7.606 -20.490 1.00 81.38 108 GLY A CA 1
ATOM 826 C C . GLY A 1 108 ? 15.297 6.154 -20.968 1.00 81.38 108 GLY A C 1
ATOM 827 O O . GLY A 1 108 ? 15.481 5.885 -22.149 1.00 81.38 108 GLY A O 1
ATOM 828 N N . GLU A 1 109 ? 14.926 5.234 -20.074 1.00 83.62 109 GLU A N 1
ATOM 829 C CA . GLU A 1 109 ? 14.645 3.831 -20.405 1.00 83.62 109 GLU A CA 1
ATOM 830 C C . GLU A 1 109 ? 13.239 3.465 -19.931 1.00 83.62 109 GLU A C 1
ATOM 832 O O . GLU A 1 109 ? 12.959 3.464 -18.727 1.00 83.62 109 GLU A O 1
ATOM 837 N N . PHE A 1 110 ? 12.355 3.129 -20.872 1.00 85.31 110 PHE A N 1
ATOM 838 C CA . PHE A 1 110 ? 11.007 2.675 -20.554 1.00 85.31 110 PHE A CA 1
ATOM 839 C C . PHE A 1 110 ? 11.013 1.168 -20.322 1.00 85.31 110 PHE A C 1
ATOM 841 O O . PHE A 1 110 ? 11.515 0.397 -21.144 1.00 85.31 110 PHE A O 1
ATOM 848 N N . SER A 1 111 ? 10.439 0.727 -19.205 1.00 88.38 111 SER A N 1
ATOM 849 C CA . SER A 1 111 ? 10.289 -0.701 -18.937 1.00 88.38 111 SER A CA 1
ATOM 850 C C . SER A 1 111 ? 9.017 -1.027 -18.173 1.00 88.38 111 SER A C 1
ATOM 852 O O . SER A 1 111 ? 8.587 -0.283 -17.291 1.00 88.38 111 SER A O 1
ATOM 854 N N . GLN A 1 112 ? 8.434 -2.179 -18.503 1.00 91.94 112 GLN A N 1
ATOM 855 C CA . GLN A 1 112 ? 7.323 -2.773 -17.779 1.00 91.94 112 GLN A CA 1
ATOM 856 C C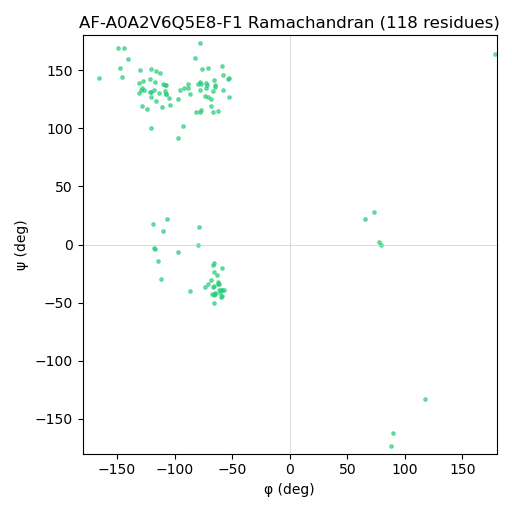 . GLN A 1 112 ? 7.793 -4.040 -17.069 1.00 91.94 112 GLN A C 1
ATOM 858 O O . GLN A 1 112 ? 8.209 -5.017 -17.694 1.00 91.94 112 GLN A O 1
ATOM 863 N N . THR A 1 113 ? 7.700 -4.030 -15.744 1.00 93.19 113 THR A N 1
ATOM 864 C CA . THR A 1 113 ? 8.008 -5.185 -14.901 1.00 93.19 113 THR A CA 1
ATOM 865 C C . THR A 1 113 ? 6.733 -5.738 -14.289 1.00 93.19 113 THR A C 1
ATOM 867 O O . THR A 1 113 ? 5.893 -4.982 -13.818 1.00 93.19 113 THR A O 1
ATOM 870 N N . ARG A 1 114 ? 6.592 -7.058 -14.253 1.00 93.88 114 ARG A N 1
ATOM 871 C CA . ARG A 1 114 ? 5.572 -7.776 -13.494 1.00 93.88 114 ARG A CA 1
ATOM 872 C C . ARG A 1 114 ? 6.227 -8.484 -12.316 1.00 93.88 114 ARG A C 1
ATOM 874 O O . ARG A 1 114 ? 7.193 -9.220 -12.498 1.00 93.88 114 ARG A O 1
ATOM 881 N N . TRP A 1 115 ? 5.638 -8.335 -11.137 1.00 93.50 115 TRP A N 1
ATOM 882 C CA . TRP A 1 115 ? 5.968 -9.101 -9.941 1.00 93.50 115 TRP A CA 1
ATOM 883 C C . TRP A 1 115 ? 4.859 -10.092 -9.608 1.00 93.50 115 TRP A C 1
ATOM 885 O O . TRP A 1 11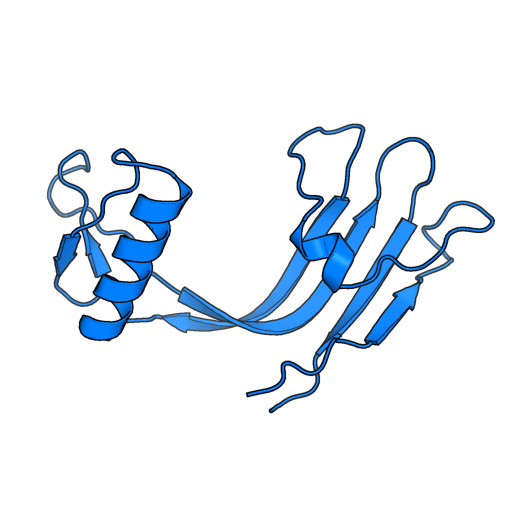5 ? 3.679 -9.741 -9.668 1.00 93.50 115 TRP A O 1
ATOM 895 N N . ARG A 1 116 ? 5.224 -11.324 -9.236 1.00 92.19 116 ARG A N 1
ATOM 896 C CA . ARG A 1 116 ? 4.290 -12.315 -8.674 1.00 92.19 116 ARG A CA 1
ATOM 897 C C . ARG A 1 116 ? 4.678 -12.661 -7.245 1.00 92.19 116 ARG A C 1
ATOM 899 O O . ARG A 1 116 ? 5.804 -13.097 -7.002 1.00 92.19 116 ARG A O 1
ATOM 906 N N . PHE A 1 117 ? 3.735 -12.480 -6.328 1.00 86.69 117 PHE A N 1
ATOM 907 C CA . PHE A 1 117 ? 3.893 -12.804 -4.915 1.00 86.69 117 PHE A CA 1
ATOM 908 C C . PHE A 1 117 ? 3.400 -14.231 -4.684 1.00 86.69 117 PHE A C 1
ATOM 910 O O . PHE A 1 117 ? 2.356 -14.623 -5.206 1.00 86.69 117 PHE A O 1
ATOM 917 N N . GLN A 1 118 ? 4.162 -15.029 -3.939 1.00 78.50 118 GLN A N 1
ATOM 918 C CA . GLN A 1 118 ? 3.685 -16.348 -3.533 1.00 78.50 118 GLN A CA 1
ATOM 919 C C . GLN A 1 118 ? 2.683 -16.190 -2.381 1.00 78.50 118 GLN A C 1
ATOM 921 O O . GLN A 1 118 ? 2.947 -15.382 -1.482 1.00 78.50 118 GLN A O 1
ATOM 926 N N . PRO A 1 119 ? 1.566 -16.944 -2.384 1.00 63.34 119 PRO A N 1
ATOM 927 C CA . PRO A 1 119 ? 0.726 -17.080 -1.202 1.00 63.34 119 PRO A CA 1
ATOM 928 C C . PRO A 1 119 ? 1.588 -17.507 -0.012 1.00 63.34 119 PRO A C 1
ATOM 930 O O . PRO A 1 119 ? 2.551 -18.261 -0.186 1.00 63.34 119 PRO A O 1
ATOM 933 N N . ARG A 1 120 ? 1.268 -16.983 1.171 1.00 58.59 120 ARG A N 1
ATOM 934 C CA . ARG A 1 120 ? 1.904 -17.427 2.413 1.00 58.59 120 ARG A CA 1
ATOM 935 C C . ARG A 1 120 ? 1.489 -18.843 2.769 1.00 58.59 120 ARG A C 1
ATOM 937 O O . ARG A 1 120 ? 0.306 -19.170 2.533 1.00 58.59 120 ARG A O 1
#

Solvent-accessible surface area (backbone atoms only — not comparable to full-atom values): 7032 Å² total; per-residue (Å²): 135,86,79,82,79,45,54,59,38,61,44,70,93,66,32,44,90,90,61,70,50,63,49,64,78,57,60,76,75,43,73,44,96,52,90,66,36,41,36,52,74,48,80,43,53,58,73,46,76,52,45,58,57,73,60,48,51,55,51,27,51,51,41,22,75,74,69,35,76,92,44,51,47,49,73,58,98,40,26,33,32,44,90,90,48,62,92,91,52,67,47,81,47,70,47,69,53,66,44,35,33,38,35,43,35,38,53,96,61,34,28,35,19,39,33,43,39,75,83,131

Secondary structure (DSSP, 8-state):
---PPPEEEE-GGGS-TT--PPPHHHHTT-----SSSEEEEEEEEEEEEE--HHHHHHHHHHHHHHH-GGG--EEETTEEE-TTSPTT--B-EEEEEEEEEEEEEESSS-EEEEEEPPP-

Foldseek 3Di:
DDFDFFDKDWPVVFWDPPDDTDGPVRLVPFDDPDPAFTKDKDFDFDKDWQQPQVVVVVVQVVQCVVPNDVSRWDDDRSFTDDPPDDVPDTHIDMDGDGQKMWMFGGHPITTIMITGGDDD

pLDDT: mean 87.14, std 11.45, range [42.53, 98.56]